Protein AF-A0A0A0CZP2-F1 (afdb_monomer_lite)

InterPro domains:
  IPR001807 Chloride channel [PF00654] (2-78)
  IPR014743 Chloride channel, core [SSF81340] (2-98)
  IPR050368 Voltage-gated ClC-type chloride channel [PTHR43427] (2-81)

Structure (mmCIF, N/CA/C/O backbone):
data_AF-A0A0A0CZP2-F1
#
_entry.id   AF-A0A0A0CZP2-F1
#
loop_
_atom_site.group_PDB
_atom_site.id
_atom_site.type_symbol
_atom_site.label_atom_id
_atom_site.label_alt_id
_atom_site.label_comp_id
_atom_site.label_asym_id
_atom_site.label_entity_id
_atom_site.label_seq_id
_atom_site.pdbx_PDB_ins_code
_atom_site.Cartn_x
_atom_site.Cartn_y
_atom_site.Cartn_z
_atom_site.occupancy
_atom_site.B_iso_or_equiv
_atom_site.auth_seq_id
_atom_site.auth_comp_id
_atom_site.auth_asym_id
_atom_site.auth_atom_id
_atom_site.pdbx_PDB_model_num
ATOM 1 N N . SER A 1 1 ? 6.523 10.839 -17.942 1.00 45.78 1 SER A N 1
ATOM 2 C CA . SER A 1 1 ? 6.895 10.685 -16.522 1.00 45.78 1 SER A CA 1
ATOM 3 C C . SER A 1 1 ? 8.306 11.217 -16.364 1.00 45.78 1 SER A C 1
ATOM 5 O O . SER A 1 1 ? 9.241 10.590 -16.842 1.00 45.78 1 SER A O 1
ATOM 7 N N . ALA A 1 2 ? 8.433 12.442 -15.848 1.00 40.12 2 ALA A N 1
ATOM 8 C CA . ALA A 1 2 ? 9.704 13.154 -15.718 1.00 40.12 2 ALA A CA 1
ATOM 9 C C . ALA A 1 2 ? 10.738 12.276 -14.996 1.00 40.12 2 ALA A C 1
ATOM 11 O O . ALA A 1 2 ? 10.397 11.658 -13.990 1.00 40.12 2 ALA A O 1
ATOM 12 N N . GLY A 1 3 ? 11.958 12.189 -15.533 1.00 44.25 3 GLY A N 1
ATOM 13 C CA . GLY A 1 3 ? 13.056 11.335 -15.060 1.00 44.25 3 GLY A CA 1
ATOM 14 C C . GLY A 1 3 ? 13.644 11.760 -13.713 1.00 44.25 3 GLY A C 1
ATOM 15 O O . GLY A 1 3 ? 14.853 11.909 -13.584 1.00 44.25 3 GLY A O 1
ATOM 16 N N . ILE A 1 4 ? 12.788 11.977 -12.718 1.00 50.78 4 ILE A N 1
ATOM 17 C CA . ILE A 1 4 ? 13.162 12.277 -11.343 1.00 50.78 4 ILE A CA 1
ATOM 18 C C . 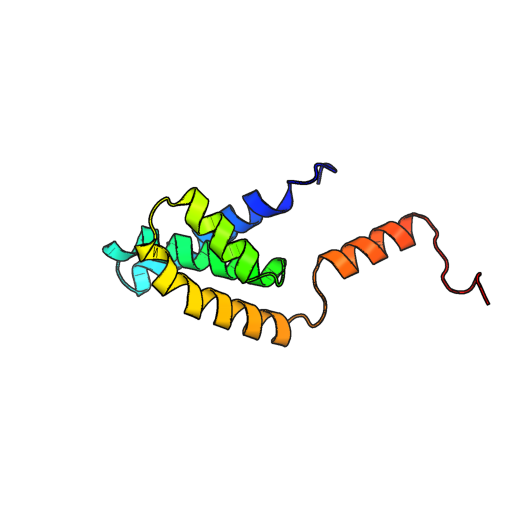ILE A 1 4 ? 13.184 10.943 -10.578 1.00 50.78 4 ILE A C 1
ATOM 20 O O . ILE A 1 4 ? 12.168 10.236 -10.607 1.00 50.78 4 ILE A O 1
ATOM 24 N N . PRO A 1 5 ? 14.270 10.598 -9.858 1.00 46.38 5 PRO A N 1
ATOM 25 C CA . PRO A 1 5 ? 14.405 9.354 -9.084 1.00 46.38 5 PRO A CA 1
ATOM 26 C C . PRO A 1 5 ? 13.466 9.227 -7.857 1.00 46.38 5 PRO A C 1
ATOM 28 O O . PRO A 1 5 ? 13.839 8.630 -6.855 1.00 46.38 5 PRO A O 1
ATOM 31 N N . GLY A 1 6 ? 12.245 9.774 -7.913 1.00 55.88 6 GLY A N 1
ATOM 32 C CA . GLY A 1 6 ? 11.222 9.709 -6.855 1.00 55.88 6 GLY A CA 1
ATOM 33 C C . GLY A 1 6 ? 9.774 9.558 -7.355 1.00 55.88 6 GLY A C 1
ATOM 34 O O . GLY A 1 6 ? 8.851 9.464 -6.551 1.00 55.88 6 GLY A O 1
ATOM 35 N N . GLY A 1 7 ? 9.543 9.510 -8.674 1.00 61.94 7 GLY A N 1
ATOM 36 C CA . GLY A 1 7 ? 8.217 9.731 -9.277 1.00 61.94 7 GLY A CA 1
ATOM 37 C C . GLY A 1 7 ? 7.187 8.592 -9.222 1.00 61.94 7 GLY A C 1
ATOM 38 O O . GLY A 1 7 ? 6.063 8.812 -9.659 1.00 61.94 7 GLY A O 1
ATOM 39 N N . LEU A 1 8 ? 7.519 7.392 -8.726 1.00 70.50 8 LEU A N 1
ATOM 40 C CA . LEU A 1 8 ? 6.584 6.247 -8.665 1.00 70.50 8 LEU A CA 1
ATOM 41 C C . LEU A 1 8 ? 6.038 5.958 -7.259 1.00 70.50 8 LEU A C 1
ATOM 43 O O . LEU A 1 8 ? 4.969 5.364 -7.141 1.00 70.50 8 LEU A O 1
ATOM 47 N N . PHE A 1 9 ? 6.719 6.403 -6.200 1.00 77.12 9 PHE A N 1
ATOM 48 C CA . PHE A 1 9 ? 6.303 6.144 -4.818 1.00 77.12 9 PHE A CA 1
ATOM 49 C C . PHE A 1 9 ? 5.039 6.916 -4.447 1.00 77.12 9 PHE A C 1
ATOM 51 O O . PHE A 1 9 ? 4.051 6.309 -4.050 1.00 77.12 9 PHE A O 1
ATOM 58 N N . ALA A 1 10 ? 5.040 8.234 -4.655 1.00 82.25 10 ALA A N 1
ATOM 59 C CA . ALA A 1 10 ? 3.884 9.086 -4.386 1.00 82.25 10 ALA A CA 1
ATOM 60 C C . ALA A 1 10 ? 2.603 8.629 -5.118 1.00 82.25 10 ALA A C 1
ATOM 62 O O . ALA A 1 10 ? 1.596 8.426 -4.440 1.00 82.25 10 ALA A O 1
ATOM 63 N N . PRO A 1 11 ? 2.604 8.374 -6.447 1.00 84.25 11 PRO A N 1
ATOM 64 C CA . PRO A 1 11 ? 1.396 7.883 -7.107 1.00 84.25 11 PRO A CA 1
ATOM 65 C C . PRO A 1 11 ? 0.987 6.486 -6.622 1.00 84.25 11 PRO A C 1
ATOM 67 O O . PRO A 1 11 ? -0.203 6.220 -6.498 1.00 84.25 11 PRO A O 1
ATOM 70 N N . SER A 1 12 ? 1.941 5.610 -6.288 1.00 87.06 12 SER A N 1
ATOM 71 C CA . SER A 1 12 ? 1.636 4.280 -5.743 1.00 87.06 12 SER A CA 1
ATOM 72 C C . SER A 1 12 ? 0.959 4.355 -4.374 1.00 87.06 12 SER A C 1
ATOM 74 O O . SER A 1 12 ? -0.014 3.646 -4.121 1.00 87.06 12 SER A O 1
ATOM 76 N N . LEU A 1 13 ? 1.430 5.254 -3.511 1.00 87.81 13 LEU A N 1
ATOM 77 C CA . LEU A 1 13 ? 0.826 5.515 -2.209 1.00 87.81 13 LEU A CA 1
ATOM 78 C C . LEU A 1 13 ? -0.581 6.104 -2.360 1.00 87.81 13 LEU A C 1
ATOM 80 O O . LEU A 1 13 ? -1.504 5.626 -1.710 1.00 87.81 13 LEU A O 1
ATOM 84 N N . SER A 1 14 ? -0.783 7.079 -3.250 1.00 90.12 14 SER A N 1
ATOM 85 C CA . SER A 1 14 ? -2.116 7.647 -3.495 1.00 90.12 14 SER A CA 1
ATOM 86 C C . SER A 1 14 ? -3.108 6.610 -4.029 1.00 90.12 14 SER A C 1
ATOM 88 O O . SER A 1 14 ? -4.247 6.567 -3.568 1.00 90.12 14 SER A O 1
ATOM 90 N N . VAL A 1 15 ? -2.682 5.745 -4.956 1.00 90.00 15 VAL A N 1
ATOM 91 C CA . VAL A 1 15 ? -3.528 4.661 -5.484 1.00 90.00 15 VAL A CA 1
ATOM 92 C C . VAL A 1 15 ? -3.858 3.648 -4.390 1.00 90.00 15 VAL A C 1
ATOM 94 O O . VAL A 1 15 ? -5.026 3.308 -4.215 1.00 90.00 15 VAL A O 1
ATOM 97 N N . GLY A 1 16 ? -2.863 3.210 -3.614 1.00 88.75 16 GLY A N 1
ATOM 98 C CA . GLY A 1 16 ? -3.075 2.284 -2.502 1.00 88.75 16 GLY A CA 1
ATOM 99 C C . GLY A 1 16 ? -3.992 2.851 -1.413 1.00 88.75 16 GLY A C 1
ATOM 100 O O . GLY A 1 16 ? -4.893 2.154 -0.950 1.00 88.75 16 GLY A O 1
ATOM 101 N N . ALA A 1 17 ? -3.826 4.127 -1.054 1.00 90.00 17 ALA A N 1
ATOM 102 C CA . ALA A 1 17 ? -4.686 4.817 -0.093 1.00 90.00 17 ALA A CA 1
ATOM 103 C C . ALA A 1 17 ? -6.126 4.931 -0.602 1.00 90.00 17 ALA A C 1
ATOM 105 O O . ALA A 1 17 ? -7.065 4.648 0.140 1.00 90.00 17 ALA A O 1
ATOM 106 N N . GLY A 1 18 ? -6.301 5.298 -1.876 1.00 89.81 18 GLY A N 1
ATOM 107 C CA . GLY A 1 18 ? -7.613 5.351 -2.518 1.00 89.81 18 GLY A CA 1
ATOM 108 C C . GLY A 1 18 ? -8.297 3.986 -2.524 1.00 89.81 18 GLY A C 1
ATOM 109 O O . GLY A 1 18 ? -9.474 3.890 -2.184 1.00 89.81 18 GLY A O 1
ATOM 110 N N . PHE A 1 19 ? -7.548 2.920 -2.816 1.00 88.56 19 PHE A N 1
ATOM 111 C CA . PHE A 1 19 ? -8.058 1.553 -2.737 1.00 88.56 19 PHE A CA 1
ATOM 112 C C . PHE A 1 19 ? -8.519 1.227 -1.310 1.00 88.56 19 PHE A C 1
ATOM 114 O O . PHE A 1 19 ? -9.668 0.852 -1.109 1.00 88.56 19 PHE A O 1
ATOM 121 N N . GLY A 1 20 ? -7.677 1.460 -0.301 1.00 86.62 20 GLY A N 1
ATOM 122 C CA . GLY A 1 20 ? -8.043 1.240 1.100 1.00 86.62 20 GLY A CA 1
ATOM 123 C C . GLY A 1 20 ? -9.286 2.022 1.541 1.00 86.62 20 GLY A C 1
ATOM 124 O O . GLY A 1 20 ? -10.149 1.465 2.216 1.00 86.62 20 GLY A O 1
ATOM 125 N N . ALA A 1 21 ? -9.431 3.273 1.097 1.00 87.69 21 ALA A N 1
ATOM 126 C CA . ALA A 1 21 ? -10.592 4.110 1.399 1.00 87.69 21 ALA A CA 1
ATOM 127 C C . ALA A 1 21 ? -11.895 3.593 0.762 1.00 87.69 21 ALA A C 1
ATOM 129 O O . ALA A 1 21 ? -12.947 3.674 1.391 1.00 87.69 21 ALA A O 1
ATOM 130 N N . ILE A 1 22 ? -11.839 3.029 -0.451 1.00 89.19 22 ILE A N 1
ATOM 131 C CA . ILE A 1 22 ? -13.013 2.459 -1.137 1.00 89.19 22 ILE A CA 1
ATOM 132 C C . ILE A 1 22 ? -13.537 1.217 -0.406 1.00 89.19 22 ILE A C 1
ATOM 134 O O . ILE A 1 22 ? -14.748 1.025 -0.314 1.00 89.19 22 ILE A O 1
ATOM 138 N N . PHE A 1 23 ? -12.641 0.378 0.120 1.00 84.12 23 PHE A N 1
ATOM 139 C CA . PHE A 1 23 ? -13.024 -0.854 0.820 1.00 84.12 23 PHE A CA 1
ATOM 140 C C . PHE A 1 23 ? -13.297 -0.647 2.314 1.00 84.12 23 PHE A C 1
ATOM 142 O O . PHE A 1 23 ? -13.926 -1.501 2.938 1.00 84.12 23 PHE A O 1
ATOM 149 N N . ALA A 1 24 ? -12.882 0.481 2.895 1.00 86.19 24 ALA A N 1
ATOM 150 C CA . ALA A 1 24 ? -13.075 0.759 4.313 1.00 86.19 24 ALA A CA 1
ATOM 151 C C . ALA A 1 24 ? -14.536 0.662 4.810 1.00 86.19 24 ALA A C 1
ATOM 153 O O . ALA A 1 24 ? -14.755 0.035 5.852 1.00 86.19 24 ALA A O 1
ATOM 154 N N . PRO A 1 25 ? -15.552 1.156 4.073 1.00 84.38 25 PRO A N 1
ATOM 155 C CA . PRO A 1 25 ? -16.955 1.032 4.473 1.00 84.38 25 PRO A CA 1
ATOM 156 C C . PRO A 1 25 ? -17.459 -0.413 4.603 1.00 84.38 25 PRO A C 1
ATOM 158 O O . PRO A 1 25 ? -18.446 -0.641 5.294 1.00 84.38 25 PRO A 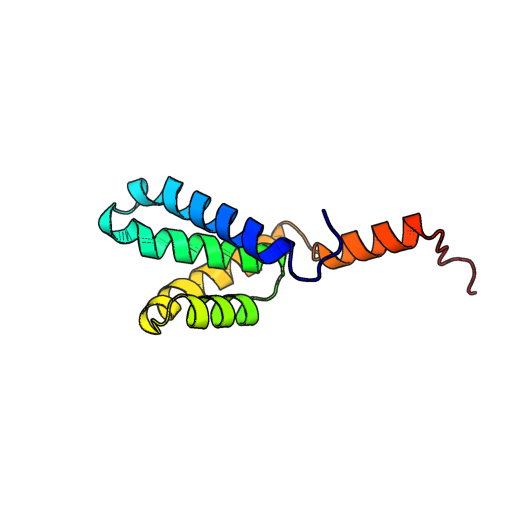O 1
ATOM 161 N N . LEU A 1 26 ? -16.804 -1.388 3.957 1.00 83.75 26 LEU A N 1
ATOM 162 C CA . LEU A 1 26 ? -17.195 -2.805 4.012 1.00 83.75 26 LEU A CA 1
ATOM 163 C C . LEU A 1 26 ? -16.723 -3.508 5.291 1.00 83.75 26 LEU A C 1
ATOM 165 O O . LEU A 1 26 ? -17.277 -4.540 5.656 1.00 83.75 26 LEU A O 1
ATOM 169 N N . VAL A 1 27 ? -15.690 -2.977 5.948 1.00 81.38 27 VAL A N 1
ATOM 170 C CA . VAL A 1 27 ? -15.082 -3.578 7.148 1.00 81.38 27 VAL A CA 1
ATOM 171 C C . VAL A 1 27 ? -15.501 -2.818 8.404 1.00 81.38 27 VAL A C 1
ATOM 173 O O . VAL A 1 27 ? -15.786 -3.426 9.432 1.00 81.38 27 VAL A O 1
ATOM 176 N N . GLY A 1 28 ? -15.558 -1.489 8.318 1.00 82.31 28 GLY A N 1
ATOM 177 C CA . GLY A 1 28 ? -15.981 -0.617 9.404 1.00 82.31 28 GLY A CA 1
ATOM 178 C C . GLY A 1 28 ? -15.473 0.812 9.186 1.00 82.31 28 GLY A C 1
ATOM 179 O O . GLY A 1 28 ? -14.281 0.992 8.927 1.00 82.31 28 GLY A O 1
ATOM 180 N N . PRO A 1 29 ? -16.331 1.842 9.301 1.00 74.12 29 PRO A N 1
ATOM 181 C CA . PRO A 1 29 ? -15.941 3.232 9.049 1.00 74.12 29 PRO A CA 1
ATOM 182 C C . PRO A 1 29 ? -14.857 3.748 10.013 1.00 74.12 29 PRO A C 1
ATOM 184 O O . PRO A 1 29 ? -14.065 4.605 9.633 1.00 74.12 29 PRO A O 1
ATOM 187 N N . ASP A 1 30 ? -14.743 3.181 11.216 1.00 82.31 30 ASP A N 1
ATOM 188 C CA . ASP A 1 30 ? -13.711 3.565 12.192 1.00 82.31 30 ASP A CA 1
ATOM 189 C C . ASP A 1 30 ? -12.300 3.086 11.798 1.00 82.31 30 ASP A C 1
ATOM 191 O O . ASP A 1 30 ? -11.295 3.572 12.313 1.00 82.31 30 ASP A O 1
ATOM 195 N N . LEU A 1 31 ? -12.207 2.142 10.854 1.00 82.50 31 LEU A N 1
ATOM 196 C CA . LEU A 1 31 ? -10.955 1.525 10.406 1.00 82.50 31 LEU A CA 1
ATOM 197 C C . LEU A 1 31 ? -10.402 2.158 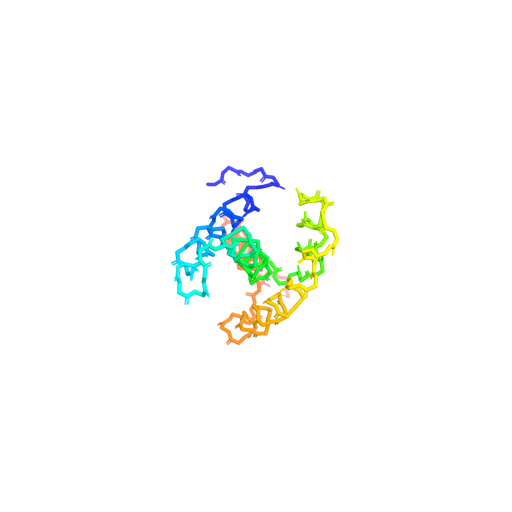9.121 1.00 82.50 31 LEU A C 1
ATOM 199 O O . LEU A 1 31 ? -9.414 1.662 8.574 1.00 82.50 31 LEU A O 1
ATOM 203 N N . VAL A 1 32 ? -11.009 3.247 8.634 1.00 84.31 32 VAL A N 1
ATOM 204 C CA . VAL A 1 32 ? -10.598 3.936 7.398 1.00 84.31 32 VAL A CA 1
ATOM 205 C C . VAL A 1 32 ? -9.094 4.254 7.376 1.00 84.31 32 VAL A C 1
ATOM 207 O O . VAL A 1 32 ? -8.443 3.855 6.408 1.00 84.31 32 VAL A O 1
ATOM 210 N N . PRO A 1 33 ? -8.483 4.866 8.415 1.00 84.88 33 PRO A N 1
ATOM 211 C CA . PRO A 1 33 ? -7.052 5.179 8.388 1.00 84.88 33 PRO A CA 1
ATOM 212 C C . PRO A 1 33 ? -6.180 3.922 8.283 1.00 84.88 33 PRO A C 1
ATOM 214 O O . PRO A 1 3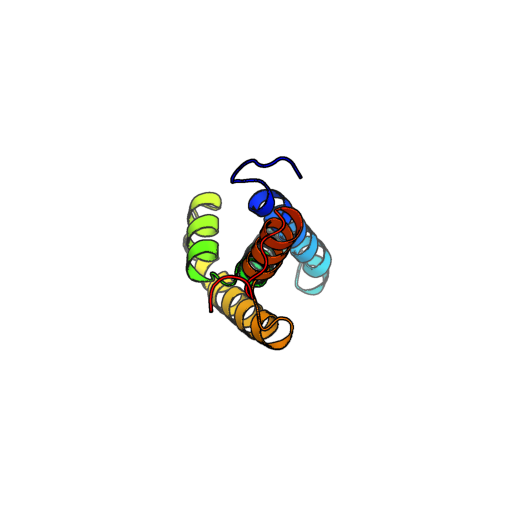3 ? -5.227 3.880 7.507 1.00 84.88 33 PRO A O 1
ATOM 217 N N . SER A 1 34 ? -6.538 2.862 9.011 1.00 86.50 34 SER A N 1
ATOM 218 C CA . SER A 1 34 ? -5.811 1.590 8.991 1.00 86.50 34 SER A CA 1
ATOM 219 C C . SER A 1 34 ? -5.917 0.892 7.634 1.00 86.50 34 SER A C 1
ATOM 221 O O . SER A 1 34 ? -4.922 0.370 7.133 1.00 86.50 34 SER A O 1
ATOM 223 N N . LEU A 1 35 ? -7.092 0.917 7.001 1.00 86.88 35 LEU A N 1
ATOM 224 C CA . LEU A 1 35 ? -7.324 0.319 5.682 1.00 86.88 35 LEU A CA 1
ATOM 225 C C . LEU A 1 35 ? -6.622 1.088 4.560 1.00 86.88 35 LEU A C 1
ATOM 227 O O . LEU A 1 35 ? -6.065 0.465 3.654 1.00 86.88 35 LEU A O 1
ATOM 231 N N . MET A 1 36 ? -6.563 2.419 4.645 1.00 89.50 36 MET A N 1
ATOM 232 C CA . MET A 1 36 ? -5.753 3.242 3.740 1.00 89.50 36 MET A CA 1
ATOM 233 C C . MET A 1 36 ? -4.266 2.882 3.843 1.00 89.50 36 MET A C 1
ATOM 235 O O . MET A 1 36 ? -3.628 2.651 2.816 1.00 89.50 36 MET A O 1
ATOM 239 N N . LEU A 1 37 ? -3.731 2.749 5.061 1.00 88.56 37 LEU A N 1
ATOM 240 C CA . LEU A 1 37 ? -2.338 2.345 5.286 1.00 88.56 37 LEU A CA 1
ATOM 241 C C . LEU A 1 37 ? -2.042 0.933 4.774 1.00 88.56 37 LEU A C 1
ATOM 243 O O . LEU A 1 37 ? -1.013 0.704 4.137 1.00 88.56 37 LEU A O 1
ATOM 247 N N . VAL A 1 38 ? -2.963 -0.005 4.994 1.00 89.56 38 VAL A N 1
ATOM 248 C CA . VAL A 1 38 ? -2.876 -1.367 4.453 1.00 89.56 38 VAL A CA 1
ATOM 249 C C . VAL A 1 38 ? -2.833 -1.347 2.924 1.00 89.56 38 VAL A C 1
ATOM 251 O O . VAL A 1 38 ? -1.972 -2.003 2.334 1.00 89.56 38 VAL A O 1
ATOM 254 N N . GLY A 1 39 ? -3.707 -0.570 2.279 1.00 88.56 39 GLY A N 1
ATOM 255 C CA . GLY A 1 39 ? -3.736 -0.425 0.823 1.00 88.56 39 GLY A CA 1
ATOM 256 C C . GLY A 1 39 ? -2.462 0.214 0.263 1.00 88.56 39 GLY A C 1
ATOM 257 O O . GLY A 1 39 ? -1.913 -0.271 -0.728 1.00 88.56 39 GLY A O 1
ATOM 258 N N . MET A 1 40 ? -1.938 1.247 0.929 1.00 91.62 40 MET A N 1
ATOM 259 C CA . MET A 1 40 ? -0.646 1.865 0.604 1.00 91.62 40 MET A CA 1
ATOM 260 C C . MET A 1 40 ? 0.499 0.847 0.653 1.00 91.62 40 MET A C 1
ATOM 262 O O . MET A 1 40 ? 1.268 0.739 -0.306 1.00 91.62 40 MET A O 1
ATOM 266 N N . ALA A 1 41 ? 0.592 0.075 1.740 1.00 89.69 41 ALA A N 1
ATOM 267 C CA . ALA A 1 41 ? 1.644 -0.921 1.941 1.00 89.69 41 ALA A CA 1
ATOM 268 C C . ALA A 1 41 ? 1.573 -2.052 0.914 1.00 89.69 41 ALA A C 1
ATOM 270 O O . ALA A 1 41 ? 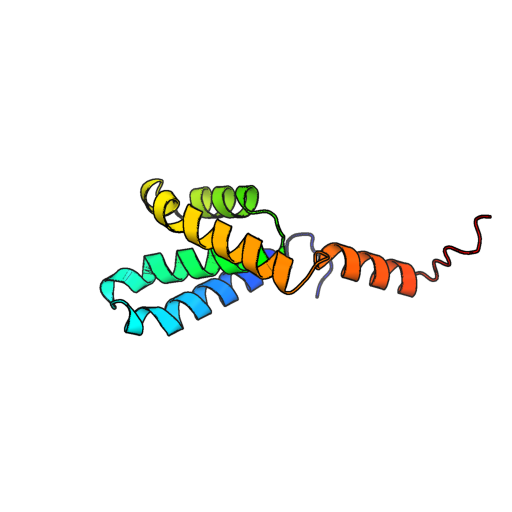2.585 -2.405 0.300 1.00 89.69 41 ALA A O 1
ATOM 271 N N . ALA A 1 42 ? 0.373 -2.593 0.698 1.00 88.25 42 ALA A N 1
ATOM 272 C CA . ALA A 1 42 ? 0.122 -3.667 -0.250 1.00 88.25 42 ALA A CA 1
ATOM 273 C C . ALA A 1 42 ? 0.457 -3.241 -1.686 1.00 88.25 42 ALA A C 1
ATOM 275 O O . ALA A 1 42 ? 1.196 -3.942 -2.381 1.00 88.25 42 ALA A O 1
ATOM 276 N N . TYR A 1 43 ? -0.020 -2.072 -2.121 1.00 88.06 43 TYR A N 1
ATOM 277 C CA . TYR A 1 43 ? 0.210 -1.594 -3.483 1.00 88.06 43 TYR A CA 1
ATOM 278 C C . TYR A 1 43 ? 1.694 -1.304 -3.734 1.00 88.06 43 TYR A C 1
ATOM 280 O O . TYR A 1 43 ? 2.264 -1.769 -4.724 1.00 88.06 43 TYR A O 1
ATOM 288 N N . LEU A 1 44 ? 2.357 -0.606 -2.805 1.00 87.56 44 LEU A N 1
ATOM 289 C CA . LEU A 1 44 ? 3.779 -0.302 -2.935 1.00 87.56 44 LEU A CA 1
ATOM 290 C C . LEU A 1 44 ? 4.633 -1.578 -2.970 1.00 87.56 44 LEU A C 1
ATOM 292 O O . LEU A 1 44 ? 5.539 -1.698 -3.800 1.00 87.56 44 LEU A O 1
ATOM 296 N N . THR A 1 45 ? 4.319 -2.551 -2.115 1.00 87.88 45 THR A N 1
ATOM 297 C CA . THR A 1 45 ? 5.002 -3.851 -2.084 1.00 87.88 45 THR A CA 1
ATOM 298 C C . THR A 1 45 ? 4.776 -4.634 -3.368 1.00 87.88 45 THR A C 1
ATOM 300 O O . THR A 1 45 ? 5.720 -5.214 -3.902 1.00 87.88 45 THR A O 1
ATOM 303 N N . GLY A 1 46 ? 3.547 -4.644 -3.885 1.00 83.38 46 GLY A N 1
ATOM 304 C CA . GLY A 1 46 ? 3.209 -5.348 -5.116 1.00 83.38 46 GLY A CA 1
ATOM 305 C C . GLY A 1 46 ? 3.962 -4.798 -6.327 1.00 83.38 46 GLY A C 1
ATOM 306 O O . GLY A 1 46 ? 4.469 -5.581 -7.125 1.00 83.38 46 GLY A O 1
ATOM 307 N N . VAL A 1 47 ? 4.098 -3.471 -6.426 1.00 81.06 47 VAL A N 1
ATOM 308 C CA . VAL A 1 47 ? 4.796 -2.796 -7.536 1.00 81.06 47 VAL A CA 1
ATOM 309 C C . VAL A 1 47 ? 6.318 -2.936 -7.444 1.00 81.06 47 VAL A C 1
ATOM 311 O O . VAL A 1 47 ? 6.987 -3.138 -8.458 1.00 81.06 47 VAL A O 1
ATOM 314 N N . THR A 1 48 ? 6.881 -2.806 -6.240 1.00 81.12 48 THR A N 1
ATOM 315 C CA . THR A 1 48 ? 8.343 -2.774 -6.039 1.00 81.12 48 THR A CA 1
ATOM 316 C C . THR A 1 48 ? 8.952 -4.136 -5.722 1.00 81.12 48 THR A C 1
ATOM 318 O O . THR A 1 48 ? 10.169 -4.282 -5.786 1.00 81.12 48 THR A O 1
ATOM 321 N N . HIS A 1 49 ? 8.134 -5.127 -5.360 1.00 80.12 49 HIS A N 1
ATOM 322 C CA . HIS A 1 49 ? 8.556 -6.409 -4.785 1.00 80.12 49 HIS A CA 1
ATOM 323 C C . HIS A 1 49 ? 9.486 -6.285 -3.560 1.00 80.12 49 HIS A C 1
ATOM 325 O O . HIS A 1 49 ? 10.157 -7.260 -3.213 1.00 80.12 49 HIS A O 1
ATOM 331 N N . SER A 1 50 ? 9.504 -5.130 -2.876 1.00 83.06 50 SER A N 1
ATOM 332 C CA . SER A 1 50 ? 10.327 -4.893 -1.683 1.00 83.06 50 SER A CA 1
ATOM 333 C C . SER A 1 50 ? 9.471 -4.688 -0.421 1.00 83.06 50 SER A C 1
ATOM 335 O O . SER A 1 50 ? 9.175 -3.551 -0.041 1.00 83.06 50 SER A O 1
ATOM 337 N N . PRO A 1 51 ? 9.056 -5.779 0.252 1.00 83.31 51 PRO A N 1
ATOM 338 C CA . PRO A 1 51 ? 8.157 -5.711 1.405 1.00 83.31 51 PRO A CA 1
ATOM 339 C C . PRO A 1 51 ? 8.768 -4.978 2.607 1.00 83.31 51 PRO A C 1
ATOM 341 O O . PRO A 1 51 ? 8.099 -4.168 3.244 1.00 83.31 51 PRO A O 1
ATOM 344 N N . VAL A 1 52 ? 10.056 -5.201 2.898 1.00 85.81 52 VAL A N 1
ATOM 345 C CA . VAL A 1 52 ? 10.738 -4.559 4.037 1.00 85.81 52 VAL A CA 1
ATOM 346 C C . VAL A 1 52 ? 10.876 -3.052 3.812 1.00 85.81 52 VAL A C 1
ATOM 348 O O . VAL A 1 52 ? 10.601 -2.270 4.716 1.00 85.81 52 VAL A O 1
ATOM 351 N N . THR A 1 53 ? 11.237 -2.626 2.596 1.00 86.00 53 THR A N 1
ATOM 352 C CA . THR A 1 53 ? 11.364 -1.197 2.268 1.00 86.00 53 THR A CA 1
ATOM 353 C C . THR A 1 53 ? 10.027 -0.468 2.387 1.00 86.00 53 THR A C 1
ATOM 355 O O . THR A 1 53 ? 9.989 0.642 2.913 1.00 86.00 53 THR A O 1
ATOM 358 N N . ALA A 1 54 ? 8.930 -1.087 1.943 1.00 84.75 54 ALA A N 1
ATOM 359 C CA . ALA A 1 54 ? 7.597 -0.501 2.061 1.00 84.75 54 ALA A CA 1
ATOM 360 C C . ALA A 1 54 ? 7.164 -0.343 3.529 1.00 84.75 54 ALA A C 1
ATOM 362 O O . ALA A 1 54 ? 6.618 0.698 3.894 1.00 84.75 54 ALA A O 1
ATOM 363 N N . LEU A 1 55 ? 7.448 -1.343 4.371 1.00 86.12 55 LEU A N 1
ATOM 364 C CA . LEU A 1 55 ? 7.153 -1.291 5.805 1.00 86.12 55 LEU A CA 1
ATOM 365 C C . LEU A 1 55 ? 7.933 -0.184 6.516 1.00 86.12 55 LEU A C 1
ATOM 367 O O . LEU A 1 55 ? 7.326 0.589 7.249 1.00 86.12 55 LEU A O 1
ATOM 371 N N . VAL A 1 56 ? 9.244 -0.075 6.278 1.00 87.00 56 VAL A N 1
ATOM 372 C CA . VAL A 1 56 ? 10.074 0.983 6.882 1.00 87.00 56 VAL A CA 1
ATOM 373 C C . VAL A 1 56 ? 9.593 2.364 6.440 1.00 87.00 56 VAL A C 1
ATOM 375 O O . VAL A 1 56 ? 9.388 3.231 7.279 1.00 87.00 56 VAL A O 1
ATOM 378 N N . LEU A 1 57 ? 9.328 2.563 5.145 1.00 86.62 57 LEU A N 1
ATOM 379 C CA . LEU A 1 57 ?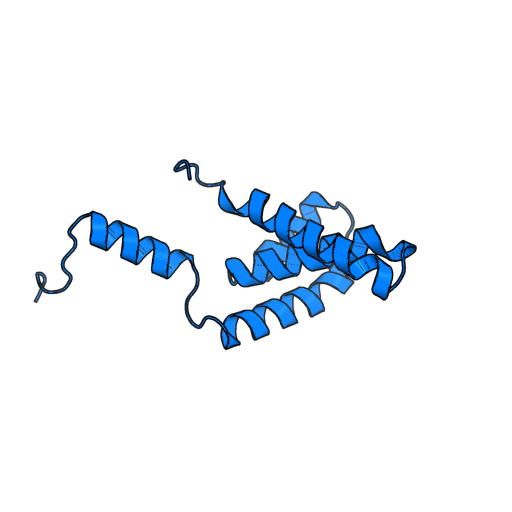 8.838 3.847 4.636 1.00 86.62 57 LEU A CA 1
ATOM 380 C C . LEU A 1 57 ? 7.527 4.276 5.311 1.00 86.62 57 LEU A C 1
ATOM 382 O O . LEU A 1 57 ? 7.373 5.433 5.693 1.00 86.62 57 LEU A O 1
ATOM 386 N N . LEU A 1 58 ? 6.578 3.350 5.455 1.00 85.31 58 LEU A N 1
ATOM 387 C CA . LEU A 1 58 ? 5.294 3.645 6.089 1.00 85.31 58 LEU A CA 1
ATOM 388 C C . LEU A 1 58 ? 5.412 3.804 7.605 1.00 85.31 58 LEU A C 1
ATOM 390 O O . LEU A 1 58 ? 4.691 4.627 8.164 1.00 85.31 58 LEU A O 1
ATOM 394 N N . ALA A 1 59 ? 6.327 3.084 8.259 1.00 84.56 59 ALA A N 1
ATOM 395 C CA . ALA A 1 59 ? 6.654 3.295 9.669 1.00 84.56 59 ALA A CA 1
ATOM 396 C C . ALA A 1 59 ? 7.107 4.737 9.921 1.00 84.56 59 ALA A C 1
ATOM 398 O O . ALA A 1 59 ? 6.563 5.410 10.794 1.00 84.56 59 ALA A O 1
ATOM 399 N N . GLU A 1 60 ? 8.041 5.224 9.104 1.00 84.75 60 GLU A N 1
ATOM 400 C CA . GLU A 1 60 ? 8.564 6.589 9.195 1.00 84.75 60 GLU A CA 1
ATOM 401 C C . GLU A 1 60 ? 7.473 7.638 8.924 1.00 84.75 60 GLU A C 1
ATOM 403 O O . GLU A 1 60 ? 7.371 8.633 9.634 1.00 84.75 60 GLU A O 1
ATOM 408 N N . MET A 1 61 ? 6.614 7.410 7.922 1.00 82.31 61 MET A N 1
ATOM 409 C CA . MET A 1 61 ? 5.554 8.359 7.547 1.00 82.31 61 MET A CA 1
ATOM 410 C C . MET A 1 61 ? 4.405 8.428 8.562 1.00 82.31 61 MET A C 1
ATOM 412 O O . MET A 1 61 ? 3.775 9.475 8.696 1.00 82.31 61 MET A O 1
ATOM 416 N N . THR A 1 62 ? 4.088 7.316 9.230 1.00 78.88 62 THR A N 1
ATOM 417 C CA . THR A 1 62 ? 2.959 7.243 10.174 1.00 78.88 62 THR A CA 1
ATOM 418 C C . THR A 1 62 ? 3.354 7.559 11.607 1.00 78.88 62 THR A C 1
ATOM 420 O O . THR A 1 62 ? 2.488 7.926 12.396 1.00 78.88 62 THR A O 1
ATOM 423 N N . GLY A 1 63 ? 4.636 7.417 11.963 1.00 72.94 63 GLY A N 1
ATOM 424 C CA . GLY A 1 63 ? 5.138 7.683 13.313 1.00 72.94 63 GLY A CA 1
ATOM 425 C C . GLY A 1 63 ? 4.588 6.745 14.396 1.00 72.94 63 GLY A C 1
ATOM 426 O O . GLY A 1 63 ? 4.926 6.906 15.567 1.00 72.94 63 GLY A O 1
ATOM 427 N N . GLU A 1 64 ? 3.759 5.758 14.034 1.00 68.12 64 GLU A N 1
ATOM 428 C CA . GLU A 1 64 ? 3.094 4.851 14.965 1.00 68.12 64 GLU A CA 1
ATOM 429 C C . GLU A 1 64 ? 3.492 3.395 14.697 1.00 68.12 64 GLU A C 1
ATOM 431 O O . GLU A 1 64 ? 3.055 2.743 13.747 1.00 68.12 64 GLU A O 1
ATOM 436 N N . SER A 1 65 ? 4.287 2.836 15.605 1.00 62.28 65 SER A N 1
ATOM 437 C CA . SER A 1 65 ? 4.778 1.457 15.525 1.00 62.28 65 SER A CA 1
ATOM 438 C C . SER A 1 65 ? 3.683 0.400 15.724 1.00 62.28 65 SER A C 1
ATOM 440 O O . SER A 1 65 ? 3.828 -0.727 15.247 1.00 62.28 65 SER A O 1
ATOM 442 N N . ARG A 1 66 ? 2.551 0.749 16.354 1.00 60.78 66 ARG A N 1
ATOM 443 C CA . ARG A 1 66 ? 1.383 -0.143 16.500 1.00 60.78 66 ARG A CA 1
ATOM 444 C C . ARG A 1 66 ? 0.696 -0.447 15.169 1.00 60.78 66 ARG A C 1
ATOM 446 O O . ARG A 1 66 ? 0.218 -1.566 14.983 1.00 60.78 66 ARG A O 1
ATOM 453 N N . GLY A 1 67 ? 0.713 0.499 14.228 1.00 67.00 67 GLY A N 1
ATOM 454 C CA . GLY A 1 67 ? 0.161 0.309 12.886 1.00 67.00 67 GLY A CA 1
ATOM 455 C C . GLY A 1 67 ? 0.915 -0.743 12.069 1.00 67.00 67 GLY A C 1
ATOM 456 O O . GLY A 1 67 ? 0.338 -1.370 11.189 1.00 67.00 67 GLY A O 1
ATOM 457 N N . LEU A 1 68 ? 2.181 -1.023 12.387 1.00 70.94 68 LEU A N 1
ATOM 458 C CA . LEU A 1 68 ? 3.006 -1.952 11.608 1.00 70.94 68 LEU A CA 1
ATOM 459 C C . LEU A 1 68 ? 2.539 -3.404 11.700 1.00 70.94 68 LEU A C 1
ATOM 461 O O . LEU A 1 68 ? 2.664 -4.146 10.726 1.00 70.94 68 LEU A O 1
ATOM 465 N N . ALA A 1 69 ? 1.957 -3.805 12.832 1.00 78.88 69 ALA A N 1
ATOM 466 C CA . ALA A 1 69 ? 1.505 -5.177 13.038 1.00 78.88 69 ALA A CA 1
ATOM 467 C C . ALA A 1 69 ? 0.431 -5.597 12.017 1.00 78.88 69 ALA A C 1
ATOM 469 O O . ALA A 1 69 ? 0.455 -6.732 11.542 1.00 78.88 69 ALA A O 1
ATOM 470 N N . ILE A 1 70 ? -0.465 -4.679 11.625 1.00 80.75 70 ILE A N 1
ATOM 471 C CA . ILE A 1 70 ? -1.502 -4.955 10.618 1.00 80.75 70 ILE A CA 1
ATOM 472 C C . ILE A 1 70 ? -0.961 -4.895 9.178 1.00 80.75 70 ILE A C 1
ATOM 474 O O . ILE A 1 70 ? -1.555 -5.479 8.271 1.00 80.75 70 ILE A O 1
ATOM 478 N N . LEU A 1 71 ? 0.190 -4.246 8.957 1.00 82.75 71 LEU A N 1
ATOM 479 C CA . LEU A 1 71 ? 0.821 -4.150 7.637 1.00 82.75 71 LEU A CA 1
ATOM 480 C C . LEU A 1 71 ? 1.597 -5.413 7.253 1.00 82.75 71 LEU A C 1
ATOM 482 O O . LEU A 1 71 ? 1.654 -5.759 6.080 1.00 82.75 71 LEU A O 1
ATOM 486 N N . ILE A 1 72 ? 2.179 -6.135 8.212 1.00 83.38 72 ILE A N 1
ATOM 487 C CA . ILE A 1 72 ? 2.955 -7.355 7.928 1.00 83.38 72 ILE A CA 1
ATOM 488 C C . ILE A 1 72 ? 2.150 -8.397 7.120 1.00 83.38 72 ILE A C 1
ATOM 490 O O . ILE A 1 72 ? 2.636 -8.818 6.063 1.00 83.38 72 ILE A O 1
ATOM 494 N N . PRO A 1 73 ? 0.934 -8.815 7.535 1.00 84.69 73 PRO A N 1
ATOM 495 C CA . PRO A 1 73 ? 0.166 -9.793 6.767 1.00 84.69 73 PRO A CA 1
ATOM 496 C C . PRO A 1 73 ? -0.293 -9.249 5.407 1.00 84.69 73 PRO A C 1
ATOM 498 O O . PRO A 1 73 ? -0.315 -10.002 4.433 1.00 84.69 73 PRO A O 1
ATOM 501 N N . SER A 1 74 ? -0.612 -7.954 5.296 1.00 83.31 74 SER A N 1
ATOM 502 C CA . SER A 1 74 ? -1.059 -7.364 4.026 1.00 83.31 74 SER A CA 1
ATOM 503 C C . SER A 1 74 ? 0.065 -7.282 2.996 1.00 83.31 74 SER A C 1
ATOM 505 O O . SER A 1 74 ? -0.115 -7.672 1.843 1.00 83.31 74 SER A O 1
ATOM 507 N N . VAL A 1 75 ? 1.247 -6.847 3.426 1.00 84.94 75 VAL A N 1
ATOM 508 C CA . VAL A 1 75 ? 2.478 -6.791 2.634 1.00 84.94 75 VAL A CA 1
ATOM 509 C C . VAL A 1 75 ? 2.897 -8.198 2.202 1.00 84.94 75 VAL A C 1
ATOM 511 O O . VAL A 1 75 ? 3.248 -8.402 1.040 1.00 84.94 75 VAL A O 1
ATOM 514 N N . GLY A 1 76 ? 2.793 -9.188 3.095 1.00 83.94 76 GLY A N 1
ATOM 515 C CA . GLY A 1 76 ? 3.055 -10.593 2.775 1.00 83.94 76 GLY A CA 1
ATOM 516 C C . GLY A 1 76 ? 2.120 -11.139 1.693 1.00 83.94 76 GLY A C 1
ATOM 517 O O . GLY A 1 76 ? 2.593 -11.704 0.705 1.00 83.94 76 GLY A O 1
ATOM 518 N N . LEU A 1 77 ? 0.808 -10.917 1.830 1.00 83.88 77 LEU A N 1
ATOM 519 C CA . LEU A 1 77 ? -0.191 -11.325 0.835 1.00 83.88 77 LEU A CA 1
ATOM 520 C C . LEU A 1 77 ? 0.005 -10.614 -0.504 1.00 83.88 77 LEU A C 1
ATOM 522 O O . LEU A 1 77 ? -0.051 -11.254 -1.552 1.00 83.88 77 LEU A O 1
ATOM 526 N N . ALA A 1 78 ? 0.276 -9.310 -0.483 1.00 82.50 78 ALA A N 1
ATOM 527 C CA . ALA A 1 78 ? 0.520 -8.532 -1.690 1.00 82.50 78 ALA A CA 1
ATOM 528 C C . ALA A 1 78 ? 1.797 -8.976 -2.412 1.00 82.50 78 ALA A C 1
ATOM 530 O O . ALA A 1 78 ? 1.815 -9.068 -3.637 1.00 82.50 78 ALA A O 1
ATOM 531 N N . TRP A 1 79 ? 2.856 -9.299 -1.670 1.00 81.94 79 TRP A N 1
ATOM 532 C CA . TRP A 1 79 ? 4.090 -9.833 -2.236 1.00 81.94 79 TRP A CA 1
ATOM 533 C C . TRP A 1 79 ? 3.880 -11.215 -2.866 1.00 81.94 79 TRP A C 1
ATOM 535 O O . TRP A 1 79 ? 4.336 -11.453 -3.989 1.00 81.94 79 TRP A O 1
ATOM 545 N N . LEU A 1 80 ? 3.151 -12.103 -2.180 1.00 82.69 80 LEU A N 1
ATOM 546 C CA . LEU A 1 80 ? 2.817 -13.434 -2.690 1.00 82.69 80 LEU A CA 1
ATOM 547 C C . LEU A 1 80 ? 1.941 -13.334 -3.947 1.00 82.69 80 LEU A C 1
ATOM 549 O O . LEU A 1 80 ? 2.259 -13.932 -4.972 1.00 82.69 80 LEU A O 1
ATOM 553 N N . GLY A 1 81 ? 0.877 -12.527 -3.885 1.00 78.69 81 GLY A N 1
ATOM 554 C CA . GLY A 1 81 ? -0.042 -12.284 -4.995 1.00 78.69 81 GLY A CA 1
ATOM 555 C C . GLY A 1 81 ? 0.650 -11.635 -6.189 1.00 78.69 81 GLY A C 1
ATOM 556 O O . GLY A 1 81 ? 0.470 -12.081 -7.320 1.00 78.69 81 GLY A O 1
ATOM 557 N N . SER A 1 82 ? 1.519 -10.651 -5.949 1.00 77.44 82 SER A N 1
ATOM 558 C CA . SER A 1 82 ? 2.303 -10.020 -7.011 1.00 77.44 82 SER A CA 1
ATOM 559 C C . SER A 1 82 ? 3.213 -11.031 -7.706 1.00 77.44 82 SER A C 1
ATOM 561 O O . SER A 1 82 ? 3.218 -11.090 -8.930 1.00 77.44 82 SER A O 1
ATOM 563 N N . ARG A 1 83 ? 3.889 -11.923 -6.966 1.00 68.81 83 ARG A N 1
ATOM 564 C CA . ARG A 1 83 ? 4.694 -13.002 -7.570 1.00 68.81 83 ARG A CA 1
ATOM 565 C C . ARG A 1 83 ? 3.879 -14.013 -8.383 1.00 68.81 83 ARG A C 1
ATOM 567 O O . ARG A 1 83 ? 4.432 -14.625 -9.297 1.00 68.81 83 ARG A O 1
ATOM 574 N N . LEU A 1 84 ? 2.600 -14.204 -8.057 1.00 70.75 84 LEU A N 1
ATOM 575 C CA . LEU A 1 84 ? 1.699 -15.077 -8.816 1.00 70.75 84 LEU A CA 1
ATOM 576 C C . LEU A 1 84 ? 1.219 -14.423 -10.121 1.00 70.75 84 LEU A C 1
ATOM 578 O O . LEU A 1 84 ? 1.070 -15.123 -11.119 1.00 70.75 84 LEU A O 1
ATOM 582 N N . VAL A 1 85 ? 1.008 -13.103 -10.126 1.00 67.75 85 VAL A N 1
ATOM 583 C CA . VAL A 1 85 ? 0.499 -12.355 -11.292 1.00 67.75 85 VAL A CA 1
ATOM 584 C C . VAL A 1 85 ? 1.630 -11.881 -12.216 1.00 67.75 85 VAL A C 1
ATOM 586 O O . VAL A 1 85 ? 1.532 -12.012 -13.434 1.00 67.75 85 VAL A O 1
ATOM 589 N N . LEU A 1 86 ? 2.724 -11.359 -11.657 1.00 56.09 86 LEU A N 1
ATOM 590 C CA . LEU A 1 86 ? 3.885 -10.826 -12.371 1.00 56.09 86 LEU A CA 1
ATOM 591 C C . LEU A 1 86 ? 5.168 -11.457 -11.820 1.00 56.09 86 LEU A C 1
ATOM 593 O O . LEU A 1 86 ? 5.626 -11.170 -10.716 1.00 56.09 86 LEU A O 1
ATOM 597 N N . ARG A 1 87 ? 5.785 -12.323 -12.628 1.00 53.03 87 ARG A N 1
ATOM 598 C CA . ARG A 1 87 ? 7.044 -12.998 -12.267 1.00 53.03 87 ARG A CA 1
ATOM 599 C C . ARG A 1 87 ? 8.269 -12.070 -12.278 1.00 53.03 87 ARG A C 1
ATOM 601 O O . ARG A 1 87 ? 9.268 -12.411 -11.655 1.00 53.03 87 ARG A O 1
ATOM 608 N N . HIS A 1 88 ? 8.197 -10.917 -12.952 1.00 52.78 88 HIS A N 1
ATOM 609 C CA . HIS A 1 88 ? 9.295 -9.950 -13.077 1.00 52.78 88 HIS A CA 1
ATOM 610 C C . HIS A 1 88 ? 8.846 -8.548 -12.649 1.00 52.78 88 HIS A C 1
ATOM 612 O O . HIS A 1 88 ? 7.797 -8.071 -13.080 1.00 52.78 88 HIS A O 1
ATOM 618 N N . GLY A 1 89 ? 9.654 -7.882 -11.818 1.00 57.47 89 GLY A N 1
ATOM 619 C CA . GLY A 1 89 ? 9.359 -6.537 -11.325 1.00 57.47 89 GLY A CA 1
ATOM 620 C C . GLY A 1 89 ? 9.360 -5.489 -12.440 1.00 57.47 89 GLY A C 1
ATOM 621 O O . GLY A 1 89 ? 10.165 -5.548 -13.370 1.00 57.47 89 GLY A O 1
ATOM 622 N N . LEU A 1 90 ? 8.485 -4.488 -12.313 1.00 56.56 90 LEU A N 1
ATOM 623 C CA . LEU A 1 90 ? 8.272 -3.393 -13.276 1.00 56.56 90 LEU A CA 1
ATOM 624 C C . LEU A 1 90 ? 9.569 -2.684 -13.713 1.00 56.56 90 LEU A C 1
ATOM 626 O O . LEU A 1 90 ? 9.680 -2.236 -14.854 1.00 56.56 90 LEU A O 1
ATOM 630 N N . TYR A 1 91 ? 10.571 -2.632 -12.831 1.00 57.41 91 TYR A N 1
ATOM 631 C CA . TYR A 1 91 ? 11.895 -2.080 -13.122 1.00 57.41 91 TYR A CA 1
ATOM 632 C C . TYR A 1 91 ? 12.667 -2.863 -14.192 1.00 57.41 91 TYR A C 1
ATOM 634 O O . TYR A 1 91 ? 13.345 -2.241 -15.006 1.00 57.41 91 TYR A O 1
ATOM 642 N N . HIS A 1 92 ? 12.535 -4.192 -14.248 1.00 60.88 92 HIS A N 1
ATOM 643 C CA . HIS A 1 92 ? 13.216 -5.008 -15.256 1.00 60.88 92 HIS A CA 1
ATOM 644 C C . HIS A 1 92 ? 12.660 -4.734 -16.662 1.00 60.88 92 HIS A C 1
ATOM 646 O O . HIS A 1 92 ? 13.426 -4.568 -17.609 1.00 60.88 92 HIS A O 1
ATOM 652 N N . LEU A 1 93 ? 11.335 -4.577 -16.768 1.00 61.78 93 LEU A N 1
ATOM 653 C CA . LEU A 1 93 ? 10.637 -4.244 -18.015 1.00 61.78 93 LEU A CA 1
ATOM 654 C C . LEU A 1 93 ? 10.902 -2.798 -18.466 1.00 61.78 93 LEU A C 1
ATOM 656 O O . LEU A 1 93 ? 10.993 -2.513 -19.662 1.00 61.78 93 LEU A O 1
ATOM 660 N N . LEU A 1 94 ? 11.035 -1.866 -17.516 1.00 63.47 94 LEU A N 1
ATOM 661 C CA . LEU A 1 94 ? 11.442 -0.486 -17.799 1.00 63.47 94 LEU A CA 1
ATOM 662 C C . LEU A 1 94 ? 12.892 -0.415 -18.292 1.00 63.47 94 LEU A C 1
ATOM 664 O O . LEU A 1 94 ? 13.157 0.307 -19.253 1.00 63.47 94 LEU A O 1
ATOM 668 N N . ALA A 1 95 ? 13.803 -1.180 -17.685 1.00 67.62 95 ALA A N 1
ATOM 669 C CA . ALA A 1 95 ? 15.198 -1.258 -18.111 1.00 67.62 95 ALA A CA 1
ATOM 670 C C . ALA A 1 95 ? 15.323 -1.817 -19.537 1.00 67.62 95 ALA A C 1
ATOM 672 O O . ALA A 1 95 ? 15.976 -1.193 -20.372 1.00 67.62 95 ALA A O 1
ATOM 673 N N . GLU A 1 96 ? 14.624 -2.913 -19.856 1.00 69.12 96 GLU A N 1
ATOM 674 C CA . GLU A 1 96 ? 14.580 -3.456 -21.222 1.00 69.12 96 GLU A CA 1
ATOM 675 C C . GLU A 1 96 ? 14.023 -2.448 -22.230 1.00 69.12 96 GLU A C 1
ATOM 677 O O . GLU A 1 96 ? 14.597 -2.268 -23.301 1.00 69.12 96 GLU A O 1
ATOM 682 N N . ARG A 1 97 ? 12.947 -1.723 -21.893 1.00 69.94 97 ARG A N 1
ATOM 683 C CA . ARG A 1 97 ? 12.387 -0.694 -22.787 1.00 69.94 97 ARG A CA 1
ATOM 684 C C . ARG A 1 97 ? 13.345 0.464 -23.052 1.00 69.94 97 ARG A C 1
ATOM 686 O O . ARG A 1 97 ? 13.345 0.996 -24.162 1.00 69.94 97 ARG A O 1
ATOM 693 N N . ILE A 1 98 ? 14.109 0.892 -22.049 1.00 74.88 98 ILE A N 1
ATOM 694 C CA . ILE A 1 98 ? 15.091 1.973 -22.204 1.00 74.88 98 ILE A CA 1
ATOM 695 C C . ILE A 1 98 ? 16.274 1.487 -23.049 1.00 74.88 98 ILE A C 1
ATOM 697 O O . ILE A 1 98 ? 16.658 2.183 -23.985 1.00 74.88 98 ILE A O 1
ATOM 701 N N . LEU A 1 99 ? 16.790 0.283 -22.785 1.00 72.31 99 LEU A N 1
ATOM 702 C CA . LEU A 1 99 ? 17.879 -0.328 -23.557 1.00 72.31 99 LEU A CA 1
ATOM 703 C C . LEU A 1 99 ? 17.479 -0.593 -25.017 1.00 72.31 99 LEU A C 1
ATOM 705 O O . LEU A 1 99 ? 18.234 -0.261 -25.929 1.00 72.31 99 LEU A O 1
ATOM 709 N N . ALA A 1 100 ? 16.260 -1.084 -25.255 1.00 71.56 100 ALA A N 1
ATOM 710 C CA . ALA A 1 100 ? 15.716 -1.273 -26.599 1.00 71.56 100 ALA A CA 1
ATOM 711 C C . ALA A 1 100 ? 15.553 0.061 -27.352 1.00 71.56 100 ALA A C 1
ATOM 713 O O . ALA A 1 100 ? 15.860 0.144 -28.539 1.00 71.56 100 ALA A O 1
ATOM 714 N N . ARG A 1 101 ? 15.126 1.136 -26.669 1.00 74.69 101 ARG A N 1
ATOM 715 C CA . ARG A 1 101 ? 15.085 2.493 -27.253 1.00 74.69 101 ARG A CA 1
ATOM 716 C C . ARG A 1 101 ? 16.470 3.085 -27.507 1.00 74.69 101 ARG A C 1
ATOM 718 O O . ARG A 1 101 ? 16.603 3.897 -28.414 1.00 74.69 101 ARG A O 1
ATOM 725 N N . ALA A 1 102 ? 17.475 2.694 -26.726 1.00 79.31 102 ALA A N 1
ATOM 726 C CA . ALA A 1 102 ? 18.866 3.096 -26.915 1.00 79.31 102 ALA A CA 1
ATOM 727 C C . ALA A 1 102 ? 19.574 2.312 -28.039 1.00 79.31 102 ALA A C 1
ATOM 729 O O . ALA A 1 102 ? 20.746 2.563 -28.304 1.00 79.31 102 ALA A O 1
ATOM 730 N N . GLY A 1 103 ? 18.881 1.377 -28.705 1.00 69.56 103 GLY A N 1
ATOM 731 C CA . GLY A 1 103 ? 19.440 0.580 -29.799 1.00 69.56 103 GLY A CA 1
ATOM 732 C C . GLY A 1 103 ? 20.392 -0.525 -29.337 1.00 69.56 103 GLY A C 1
ATOM 733 O O . GLY A 1 103 ? 21.193 -1.011 -30.133 1.00 69.56 103 GLY A O 1
ATOM 734 N N . TRP A 1 104 ? 20.334 -0.925 -28.064 1.00 69.19 104 TRP A N 1
ATOM 735 C CA . TRP A 1 104 ? 21.165 -2.010 -27.552 1.00 69.19 104 TRP A CA 1
ATOM 736 C C . TRP A 1 104 ? 20.705 -3.357 -28.132 1.00 69.19 104 TRP A C 1
ATOM 738 O O . TRP A 1 104 ? 19.583 -3.796 -27.880 1.00 69.19 104 TRP A O 1
ATOM 748 N N . ASN A 1 105 ? 21.575 -4.002 -28.917 1.00 66.31 105 ASN A N 1
ATOM 749 C CA . ASN A 1 105 ? 21.362 -5.338 -29.469 1.00 66.31 105 ASN A CA 1
ATOM 750 C C . ASN A 1 105 ? 22.258 -6.358 -28.734 1.00 66.31 105 ASN A C 1
ATOM 752 O O . ASN A 1 105 ? 23.475 -6.343 -28.938 1.00 66.31 105 ASN A O 1
ATOM 756 N N . PRO A 1 106 ? 21.698 -7.259 -27.908 1.00 61.06 106 PRO A N 1
ATOM 757 C CA . PRO A 1 106 ? 22.483 -8.241 -27.161 1.00 61.06 106 PRO A CA 1
ATOM 758 C C . PRO A 1 106 ? 23.171 -9.301 -28.044 1.00 61.06 106 PRO A C 1
ATOM 760 O O . PRO A 1 106 ? 24.012 -10.039 -27.541 1.00 61.06 106 PRO A O 1
ATOM 763 N N . SER A 1 107 ? 22.881 -9.371 -29.353 1.00 60.62 107 SER A N 1
ATOM 764 C CA . SER A 1 107 ? 23.550 -10.294 -30.286 1.00 60.62 107 SER A CA 1
ATOM 765 C C . SER A 1 107 ? 24.855 -9.757 -30.899 1.00 60.62 107 SER A C 1
ATOM 767 O O . SER A 1 107 ? 25.381 -10.373 -31.819 1.00 60.62 107 SER A O 1
ATOM 769 N N . ALA A 1 108 ? 25.361 -8.601 -30.454 1.00 57.50 108 ALA A N 1
ATOM 770 C CA . ALA A 1 108 ? 26.591 -7.988 -30.978 1.00 57.50 108 ALA A CA 1
ATOM 771 C C . ALA A 1 108 ? 27.856 -8.300 -30.145 1.00 57.50 108 ALA A C 1
ATOM 773 O O . ALA A 1 108 ? 28.925 -7.773 -30.442 1.00 57.50 108 ALA A O 1
ATOM 774 N N . THR A 1 109 ? 27.745 -9.121 -29.095 1.00 58.84 109 THR A N 1
ATOM 775 C CA . THR A 1 109 ? 28.842 -9.420 -28.149 1.00 58.84 109 THR A CA 1
ATOM 776 C C . THR A 1 109 ? 29.208 -10.907 -28.047 1.00 58.84 109 THR A C 1
ATOM 778 O O . THR A 1 109 ? 29.779 -11.321 -27.040 1.00 58.84 109 THR A O 1
ATOM 781 N N . THR A 1 110 ? 28.915 -11.706 -29.075 1.00 48.34 110 THR A N 1
ATOM 782 C CA . THR A 1 110 ? 29.479 -13.061 -29.258 1.00 48.34 110 THR A CA 1
ATOM 783 C C . THR A 1 110 ? 30.162 -13.175 -30.600 1.00 48.34 110 THR A C 1
ATOM 785 O O . THR A 1 110 ? 29.529 -12.722 -31.581 1.00 48.34 110 THR A O 1
#

pLDDT: mean 76.19, std 12.64, range [40.12, 91.62]

Sequence (110 aa):
SAGIPGGLFAPSLSVGAGFGAIFAPLVGPDLVPSLMLVGMAAYLTGVTHSPVTALVLLAEMTGESRGLAILIPSVGLAWLGSRLVLRHGLYHLLAERILARAGWNPSATT

Radius of gyration: 16.98 Å; chains: 1; bounding box: 47×28×48 Å

Foldseek 3Di:
DPPDPPPPLVVQLVQLLVVLQVCCVVVDVVCSVLSSLLSSLLSVCLQAVDNPVSLVVSCVVVVDPVSSVSNVVSSVVSSVVSCVVPVDHPVVVVVVVVCVVVVPDPVPPD

Organism: NCBI:txid1398085

Secondary structure (DSSP, 8-state):
----TTTTHHHHHHHHHHHHHHHHHHH-GGGHHHHHHHHHHHHHHHHH--HHHHHHHHHHHH--GGGHHHHHHHHHHHHHHHHHH-SS-HHHHHHHHHHHHTT--GGG--